Protein AF-M3YG45-F1 (afdb_monomer_lite)

pLDDT: mean 79.97, std 16.24, range [36.22, 98.12]

Organism: Mustela putorius furo (NCBI:txid9669)

Sequence (124 aa):
MCKRGANGHTTGSWQIVFTEQLTYQFDLENRKWIESSPGGQQVKDMLDGDRELTELLMKIANGDCKRWLQKLREHSNEMQETIGAPATTLHVPLVKGAAIRPITSVLLVVLTHSILLVVQGMVL

Foldseek 3Di:
DWDQDPVRQIADKDKDDPDPQWIWIQDLVVLAIDTNDPDPVVVRVVSSPDPVNSVVRNCCRRPVVSVVVVVVVVVVVVVVVVPPDDDPDPDDDPPPDDDDPPPVVVVVVVVVVVVVCVVVVVVD

InterPro domains:
  IPR011162 MHC classes I/II-like antigen recognition protein [SSF54452] (2-80)
  IPR037055 MHC class I-like antigen recognition-like superfamily [G3DSA:3.30.500.10] (1-79)
  IPR050208 Antigen-presenting and immune regulatory MHC class I-related [PTHR16675] (2-87)

Structure (mmCIF, N/CA/C/O backbone):
data_AF-M3YG45-F1
#
_entry.id   AF-M3YG45-F1
#
loop_
_atom_site.group_PDB
_atom_site.id
_atom_site.type_symbol
_atom_site.label_atom_id
_atom_site.label_alt_id
_atom_site.label_comp_id
_atom_site.label_asym_id
_atom_site.label_entity_id
_atom_site.label_seq_id
_atom_site.pdbx_PDB_ins_code
_atom_site.Cartn_x
_atom_site.Cartn_y
_atom_site.Cartn_z
_atom_site.occupancy
_atom_site.B_iso_or_equiv
_atom_site.auth_seq_id
_atom_site.auth_comp_id
_atom_site.auth_asym_id
_atom_site.auth_atom_id
_atom_site.pdbx_PDB_model_num
ATOM 1 N N . MET A 1 1 ? 6.655 3.934 -0.882 1.00 83.69 1 MET A N 1
ATOM 2 C CA . MET A 1 1 ? 8.036 3.819 -1.416 1.00 83.69 1 MET A CA 1
ATOM 3 C C . MET A 1 1 ? 8.190 2.475 -2.109 1.00 83.69 1 MET A C 1
ATOM 5 O O . MET A 1 1 ? 7.582 1.511 -1.664 1.00 83.69 1 MET A O 1
ATOM 9 N N . CYS A 1 2 ? 8.990 2.364 -3.167 1.00 88.25 2 CYS A N 1
ATOM 10 C CA . CYS A 1 2 ? 9.259 1.061 -3.760 1.00 88.25 2 CYS A CA 1
ATOM 11 C C . CYS A 1 2 ? 10.706 0.926 -4.236 1.00 88.25 2 CYS A C 1
ATOM 13 O O . CYS A 1 2 ? 11.343 1.910 -4.600 1.00 88.25 2 CYS A O 1
ATOM 15 N N . LYS A 1 3 ? 11.243 -0.293 -4.165 1.00 88.19 3 LYS A N 1
ATOM 16 C CA . LYS A 1 3 ? 12.659 -0.584 -4.421 1.00 88.19 3 LYS A CA 1
ATOM 17 C C . LYS A 1 3 ? 12.813 -1.861 -5.234 1.00 88.19 3 LYS A C 1
ATOM 19 O O . LYS A 1 3 ? 12.001 -2.775 -5.111 1.00 88.19 3 LYS A O 1
ATOM 24 N N . ARG A 1 4 ? 13.869 -1.938 -6.045 1.00 86.50 4 ARG A N 1
ATOM 25 C CA . ARG A 1 4 ? 14.278 -3.166 -6.740 1.00 86.50 4 ARG A CA 1
ATOM 26 C C . ARG A 1 4 ? 15.488 -3.754 -6.018 1.00 86.50 4 ARG A C 1
ATOM 28 O O . ARG A 1 4 ? 16.511 -3.085 -5.911 1.00 86.50 4 ARG A O 1
ATOM 35 N N . GLY A 1 5 ? 15.347 -4.968 -5.497 1.00 85.19 5 GLY A N 1
ATOM 36 C CA . GLY A 1 5 ? 16.427 -5.715 -4.858 1.00 85.19 5 GLY A CA 1
ATOM 37 C C . GLY A 1 5 ? 17.469 -6.207 -5.863 1.00 85.19 5 GLY A C 1
ATOM 38 O O . GLY A 1 5 ? 17.242 -6.194 -7.075 1.00 85.19 5 GLY A O 1
ATOM 39 N N . ALA A 1 6 ? 18.611 -6.674 -5.353 1.00 85.56 6 ALA A N 1
ATOM 40 C CA . ALA A 1 6 ? 19.699 -7.214 -6.175 1.00 85.56 6 ALA A CA 1
ATOM 41 C C . ALA A 1 6 ? 19.275 -8.453 -6.987 1.00 85.56 6 ALA A C 1
ATOM 43 O O . ALA A 1 6 ? 19.731 -8.647 -8.107 1.00 85.56 6 ALA A O 1
ATOM 44 N N . ASN A 1 7 ? 18.331 -9.238 -6.464 1.00 85.69 7 ASN A N 1
ATOM 45 C CA . ASN A 1 7 ? 17.699 -10.368 -7.153 1.00 85.69 7 ASN A CA 1
ATOM 46 C C . ASN A 1 7 ? 16.706 -9.948 -8.260 1.00 85.69 7 ASN A C 1
ATOM 48 O O . ASN A 1 7 ? 16.003 -10.790 -8.809 1.00 85.69 7 ASN A O 1
ATOM 52 N N . GLY A 1 8 ? 16.581 -8.650 -8.551 1.00 81.19 8 GLY A N 1
ATOM 53 C CA . GLY A 1 8 ? 15.647 -8.114 -9.540 1.00 81.19 8 GLY A CA 1
ATOM 54 C C . GLY A 1 8 ? 14.191 -8.039 -9.068 1.00 81.19 8 GLY A C 1
ATOM 55 O O . GLY A 1 8 ? 13.360 -7.473 -9.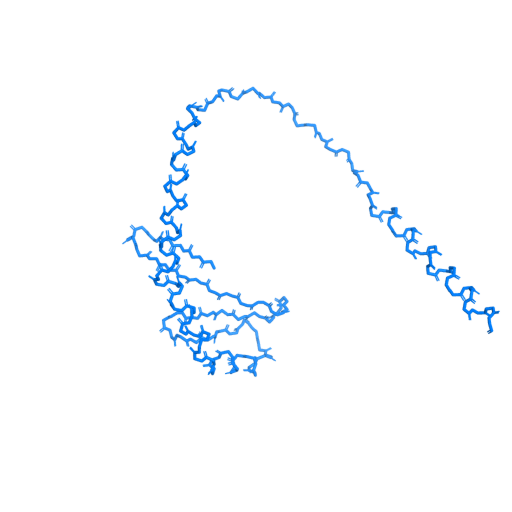783 1.00 81.19 8 GLY A O 1
ATOM 56 N N . HIS A 1 9 ? 13.875 -8.542 -7.869 1.00 84.25 9 HIS A N 1
ATOM 57 C CA . HIS A 1 9 ? 12.533 -8.470 -7.304 1.00 84.25 9 HIS A CA 1
ATOM 58 C C . HIS A 1 9 ? 12.206 -7.039 -6.869 1.00 84.25 9 HIS A C 1
ATOM 60 O O . HIS A 1 9 ? 13.037 -6.344 -6.281 1.00 84.25 9 HIS A O 1
ATOM 66 N N . THR A 1 10 ? 10.988 -6.585 -7.154 1.00 85.31 10 THR A N 1
ATOM 67 C CA . THR A 1 10 ? 10.511 -5.267 -6.735 1.00 85.31 10 THR A CA 1
ATOM 68 C C . THR A 1 10 ? 9.651 -5.422 -5.491 1.00 85.31 10 THR A C 1
ATOM 70 O O . THR A 1 10 ? 8.734 -6.230 -5.467 1.00 85.31 10 THR A O 1
ATOM 73 N N . THR A 1 11 ? 9.948 -4.642 -4.456 1.00 84.75 11 THR A N 1
ATOM 74 C CA . THR A 1 11 ? 9.169 -4.607 -3.215 1.00 84.75 11 THR A CA 1
ATOM 75 C C . THR A 1 11 ? 8.598 -3.212 -3.014 1.00 84.75 11 THR A C 1
ATOM 77 O O . THR A 1 11 ? 9.337 -2.223 -3.098 1.00 84.75 11 THR A O 1
ATOM 80 N N . GLY A 1 12 ? 7.302 -3.134 -2.725 1.00 87.31 12 GLY A N 1
ATOM 81 C CA . GLY A 1 12 ? 6.646 -1.921 -2.246 1.00 87.31 12 GLY A CA 1
ATOM 82 C C . GLY A 1 12 ? 6.671 -1.838 -0.721 1.00 87.31 12 GLY A C 1
ATOM 83 O O . GLY A 1 12 ? 6.829 -2.841 -0.038 1.00 87.31 12 GLY A O 1
ATOM 84 N N . SER A 1 13 ? 6.529 -0.629 -0.197 1.00 88.31 13 SER A N 1
ATOM 85 C CA . SER A 1 13 ? 6.213 -0.355 1.201 1.00 88.31 13 SER A CA 1
ATOM 86 C C . SER A 1 13 ? 5.295 0.858 1.242 1.00 88.31 13 SER A C 1
ATOM 88 O O . SER A 1 13 ? 5.561 1.865 0.571 1.00 88.31 13 SER A O 1
ATOM 90 N N . TRP A 1 14 ? 4.219 0.756 2.011 1.00 93.31 14 TRP A N 1
ATOM 91 C CA . TRP A 1 14 ? 3.242 1.819 2.188 1.00 93.31 14 TRP A CA 1
ATOM 92 C C . TRP A 1 14 ? 3.131 2.147 3.660 1.00 93.31 14 TRP A C 1
ATOM 94 O O . TRP A 1 14 ? 3.050 1.250 4.497 1.00 93.31 14 TRP A O 1
ATOM 104 N N . GLN A 1 15 ? 3.142 3.440 3.949 1.00 93.75 15 GLN A N 1
ATOM 105 C CA . GLN A 1 15 ? 2.991 3.958 5.290 1.00 93.75 15 GLN A CA 1
ATOM 106 C C . GLN A 1 15 ? 2.002 5.117 5.238 1.00 93.75 15 GLN A C 1
ATOM 108 O O . GLN A 1 15 ? 2.131 5.992 4.381 1.00 93.75 15 GLN A O 1
ATOM 113 N N . ILE A 1 16 ? 1.019 5.097 6.130 1.00 92.69 16 ILE A N 1
ATOM 114 C CA . ILE A 1 16 ? 0.072 6.187 6.341 1.00 92.69 16 ILE A CA 1
ATOM 115 C C . ILE A 1 16 ? 0.361 6.761 7.719 1.00 92.69 16 ILE A C 1
ATOM 117 O O . ILE A 1 16 ? 0.361 6.033 8.708 1.00 92.69 16 ILE A O 1
ATOM 121 N N . VAL A 1 17 ? 0.620 8.061 7.775 1.00 92.62 17 VAL A N 1
ATOM 122 C CA . VAL A 1 17 ? 0.924 8.780 9.012 1.00 92.62 17 VAL A CA 1
ATOM 123 C C . VAL A 1 17 ? -0.242 9.717 9.297 1.00 92.62 17 VAL A C 1
ATOM 125 O O . VAL A 1 17 ? -0.498 10.624 8.509 1.00 92.62 17 VAL A O 1
ATOM 128 N N . PHE A 1 18 ? -0.953 9.488 10.401 1.00 87.44 18 PHE A N 1
ATOM 129 C CA . PHE A 1 18 ? -2.014 10.388 10.868 1.00 87.44 18 PHE A CA 1
ATOM 130 C C . PHE A 1 18 ? -1.476 11.383 11.896 1.00 87.44 18 PHE A C 1
ATOM 132 O O . PHE A 1 18 ? -1.774 12.572 11.831 1.00 87.44 18 PHE A O 1
ATOM 139 N N . THR A 1 19 ? -0.655 10.900 12.827 1.00 87.00 19 THR A N 1
ATOM 140 C CA . THR A 1 19 ? 0.090 11.715 13.794 1.00 87.00 19 THR A CA 1
ATOM 141 C C . THR A 1 19 ? 1.501 11.150 13.943 1.00 87.00 19 THR A C 1
ATOM 143 O O . THR A 1 19 ? 1.780 10.049 13.468 1.00 87.00 19 THR A O 1
ATOM 146 N N . GLU A 1 20 ? 2.394 11.863 14.636 1.00 83.38 20 GLU A N 1
ATOM 147 C CA . GLU A 1 20 ? 3.751 11.358 14.914 1.00 83.38 20 GLU A CA 1
ATOM 148 C C . GLU A 1 20 ? 3.750 10.012 15.660 1.00 83.38 20 GLU A C 1
ATOM 150 O O . GLU A 1 20 ? 4.688 9.230 15.538 1.00 83.38 20 GLU A O 1
ATOM 155 N N . GLN A 1 21 ? 2.687 9.728 16.416 1.00 85.88 21 GLN A N 1
ATOM 156 C CA . GLN A 1 21 ? 2.536 8.504 17.204 1.00 85.88 21 GLN A CA 1
ATOM 157 C C . GLN A 1 21 ? 1.702 7.443 16.473 1.00 85.88 21 GLN A C 1
ATOM 159 O O . GLN A 1 21 ? 1.918 6.245 16.671 1.00 85.88 21 GLN A O 1
ATOM 164 N N . LEU A 1 22 ? 0.773 7.871 15.611 1.00 90.12 22 LEU A N 1
ATOM 165 C CA . LEU A 1 22 ? -0.194 7.009 14.943 1.00 90.12 22 LEU A CA 1
ATOM 166 C C . LEU A 1 22 ? 0.158 6.836 13.468 1.00 90.12 22 LEU A C 1
ATOM 168 O O . LEU A 1 22 ? -0.225 7.627 12.598 1.00 90.12 22 LEU A O 1
ATOM 172 N N . THR A 1 23 ? 0.916 5.780 13.210 1.00 94.50 23 THR A N 1
ATOM 173 C CA . THR A 1 23 ? 1.384 5.408 11.885 1.00 94.50 23 THR A CA 1
ATOM 174 C C . THR A 1 23 ? 0.977 3.975 11.572 1.00 94.50 23 THR A C 1
ATOM 176 O O . THR A 1 23 ? 1.088 3.083 12.411 1.00 94.50 23 THR A O 1
ATOM 179 N N . TYR A 1 24 ? 0.543 3.746 10.336 1.00 95.75 24 TYR A N 1
ATOM 180 C CA . TYR A 1 24 ? 0.168 2.434 9.830 1.00 95.75 24 TYR A CA 1
ATOM 181 C C . TYR A 1 24 ? 1.093 2.033 8.702 1.00 95.75 24 TYR A C 1
ATOM 183 O O . TYR A 1 24 ? 1.291 2.795 7.758 1.00 95.75 24 TYR A O 1
ATOM 191 N N . GLN A 1 25 ? 1.636 0.827 8.777 1.00 95.31 25 GLN A N 1
ATOM 192 C CA . GLN A 1 25 ? 2.438 0.235 7.721 1.00 95.31 25 GLN A CA 1
ATOM 193 C C . GLN A 1 25 ? 1.679 -0.925 7.090 1.00 95.31 25 GLN A C 1
ATOM 195 O O . GLN A 1 25 ? 1.198 -1.809 7.792 1.00 95.31 25 GLN A O 1
ATOM 200 N N . PHE A 1 26 ? 1.581 -0.934 5.766 1.00 95.62 26 PHE A N 1
ATOM 201 C CA . PHE A 1 26 ? 0.972 -2.047 5.052 1.00 95.62 26 PHE A CA 1
ATOM 202 C C . PHE A 1 26 ? 1.978 -3.187 4.899 1.00 95.62 26 PHE A C 1
ATOM 204 O O . PHE A 1 26 ? 3.044 -3.017 4.297 1.00 95.62 26 PHE A O 1
ATOM 211 N N . ASP A 1 27 ? 1.617 -4.352 5.416 1.00 93.94 27 ASP A N 1
ATOM 212 C CA . ASP A 1 27 ? 2.309 -5.609 5.200 1.00 93.94 27 ASP A CA 1
ATOM 213 C C . ASP A 1 27 ? 1.804 -6.243 3.899 1.00 93.94 27 ASP A C 1
ATOM 215 O O . ASP A 1 27 ? 0.650 -6.659 3.800 1.00 93.94 27 ASP A O 1
ATOM 219 N N . LEU A 1 28 ? 2.671 -6.312 2.887 1.00 89.81 28 LEU A N 1
ATOM 220 C CA . LEU A 1 28 ? 2.316 -6.867 1.580 1.00 89.81 28 LEU A CA 1
ATOM 221 C C . LEU A 1 28 ? 2.130 -8.389 1.598 1.00 89.81 28 LEU A C 1
ATOM 223 O O . LEU A 1 28 ? 1.396 -8.910 0.757 1.00 89.81 28 LEU A O 1
ATOM 227 N N . GLU A 1 29 ? 2.811 -9.100 2.498 1.00 89.62 29 GLU A N 1
ATOM 228 C CA . GLU A 1 29 ? 2.742 -10.560 2.582 1.00 89.62 29 GLU A CA 1
ATOM 229 C C . GLU A 1 29 ? 1.419 -10.972 3.221 1.00 89.62 29 GLU A C 1
ATOM 231 O O . GLU A 1 29 ? 0.641 -11.726 2.632 1.00 89.62 29 GLU A O 1
ATOM 236 N N . ASN A 1 30 ? 1.120 -10.379 4.376 1.00 92.88 30 ASN A N 1
ATOM 237 C CA . ASN A 1 30 ? -0.100 -10.667 5.124 1.00 92.88 30 ASN A CA 1
ATOM 238 C C . ASN A 1 30 ? -1.322 -9.892 4.609 1.00 92.88 30 ASN A C 1
ATOM 240 O O . ASN A 1 30 ? -2.453 -10.235 4.951 1.00 92.88 30 ASN A O 1
ATOM 244 N N . ARG A 1 31 ? -1.108 -8.867 3.771 1.00 94.50 31 ARG A N 1
ATOM 245 C CA . ARG A 1 31 ? -2.135 -7.941 3.255 1.00 94.50 31 ARG A CA 1
ATOM 246 C C . ARG A 1 31 ? -2.941 -7.306 4.382 1.00 94.50 31 ARG A C 1
ATOM 248 O O . ARG A 1 31 ? -4.171 -7.263 4.351 1.00 94.50 31 ARG A O 1
ATOM 255 N N . LYS A 1 32 ? -2.217 -6.865 5.404 1.00 95.75 32 LYS A N 1
ATOM 256 C CA . LYS A 1 32 ? -2.765 -6.277 6.621 1.00 95.75 32 LYS A CA 1
ATOM 257 C C . LYS A 1 32 ? -1.983 -5.043 7.009 1.00 95.75 32 LYS A C 1
ATOM 259 O O . LYS A 1 32 ? -0.802 -4.911 6.701 1.00 95.75 32 LYS A O 1
ATOM 264 N N . TRP A 1 33 ? -2.647 -4.143 7.705 1.00 96.56 33 TRP A N 1
ATOM 265 C CA . TRP A 1 33 ? -2.031 -2.972 8.290 1.00 96.56 33 TRP A CA 1
ATOM 266 C C . TRP A 1 33 ? -1.480 -3.304 9.668 1.00 96.56 33 TRP A C 1
ATOM 268 O O . TRP A 1 33 ? -2.109 -4.004 10.461 1.00 96.56 33 TRP A O 1
ATOM 278 N N . ILE A 1 34 ? -0.291 -2.786 9.943 1.00 95.19 34 ILE A N 1
ATOM 279 C CA . ILE A 1 34 ? 0.401 -2.860 11.224 1.00 95.19 34 ILE A CA 1
ATOM 280 C C . ILE A 1 34 ? 0.413 -1.452 11.802 1.00 95.19 34 ILE A C 1
ATOM 282 O O . ILE A 1 34 ? 0.825 -0.509 11.131 1.00 95.19 34 ILE A O 1
ATOM 286 N N . GLU A 1 35 ? -0.049 -1.311 13.036 1.00 94.81 35 GLU A N 1
ATOM 287 C CA . GLU A 1 35 ? -0.054 -0.044 13.761 1.00 94.81 35 GLU A CA 1
ATOM 288 C C . GLU A 1 35 ? 1.251 0.133 14.559 1.00 94.81 35 GLU A C 1
ATOM 290 O O . GLU A 1 35 ? 1.762 -0.825 15.139 1.00 94.81 35 GLU A O 1
ATOM 295 N N . SER A 1 36 ? 1.796 1.353 14.599 1.00 89.44 36 SER A N 1
ATOM 296 C CA . SER A 1 36 ? 3.040 1.675 15.313 1.00 89.44 36 SER A CA 1
ATOM 297 C C . SER A 1 36 ? 2.884 1.850 16.827 1.00 89.44 36 SER A C 1
ATOM 299 O O . SER A 1 36 ? 3.865 1.698 17.554 1.00 89.44 36 SER A O 1
ATOM 301 N N . SER A 1 37 ? 1.695 2.213 17.314 1.00 85.75 37 SER A N 1
ATOM 302 C CA . SER A 1 37 ? 1.413 2.403 18.741 1.00 85.75 37 SER A CA 1
ATOM 303 C C . SER A 1 37 ? -0.067 2.156 19.065 1.00 85.75 37 SER A C 1
ATOM 305 O O . SER A 1 37 ? -0.909 2.395 18.208 1.00 85.75 37 SER A O 1
ATOM 307 N N . PRO A 1 38 ? -0.420 1.698 20.280 1.00 84.56 38 PRO A N 1
ATOM 308 C CA . PRO A 1 38 ? -1.816 1.451 20.634 1.00 84.56 38 PRO A CA 1
ATOM 309 C C . PRO A 1 38 ? -2.654 2.732 20.564 1.00 84.56 38 PRO A C 1
ATOM 311 O O . PRO A 1 38 ? -2.252 3.759 21.108 1.00 84.56 38 PRO A O 1
ATOM 314 N N . GLY A 1 39 ? -3.853 2.660 19.984 1.00 84.88 39 GLY A N 1
ATOM 315 C CA . GLY A 1 39 ? -4.831 3.754 20.074 1.00 84.88 39 GLY A CA 1
ATOM 316 C C . GLY A 1 39 ? -5.671 3.999 18.828 1.00 84.88 39 GL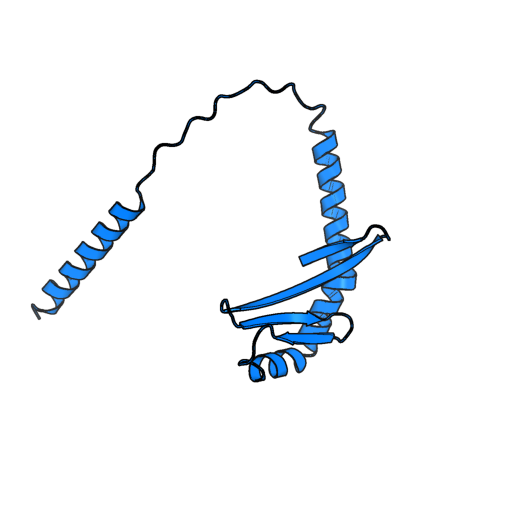Y A C 1
ATOM 317 O O . GLY A 1 39 ? -6.660 4.721 18.909 1.00 84.88 39 GLY A O 1
ATOM 318 N N . GLY A 1 40 ? -5.348 3.377 17.698 1.00 88.00 40 GLY A N 1
ATOM 319 C CA . GLY A 1 40 ? -6.116 3.512 16.463 1.00 88.00 40 GLY A CA 1
ATOM 320 C C . GLY A 1 40 ? -6.444 2.172 15.815 1.00 88.00 40 GLY A C 1
ATOM 321 O O . GLY A 1 40 ? -6.537 2.062 14.593 1.00 88.00 40 GLY A O 1
ATOM 322 N N . GLN A 1 41 ? -6.744 1.172 16.646 1.00 91.81 41 GLN A N 1
ATOM 323 C CA . GLN A 1 41 ? -7.311 -0.103 16.206 1.00 91.81 41 GLN A CA 1
ATOM 324 C C . GLN A 1 41 ? -8.516 0.097 15.270 1.00 91.81 41 GLN A C 1
ATOM 326 O O . GLN A 1 41 ? -8.626 -0.593 14.267 1.00 91.81 41 GLN A O 1
ATOM 331 N N . GLN A 1 42 ? -9.374 1.093 15.525 1.00 92.75 42 GLN A N 1
ATOM 332 C CA . GLN A 1 42 ? -10.519 1.389 14.656 1.00 92.75 42 GLN A CA 1
ATOM 333 C C . GLN A 1 42 ? -10.100 1.802 13.233 1.00 92.75 42 GLN A C 1
ATOM 335 O O . GLN A 1 42 ? -10.714 1.377 12.257 1.00 92.75 42 GLN A O 1
ATOM 340 N N . VAL A 1 43 ? -9.053 2.622 13.103 1.00 92.19 43 VAL A N 1
ATOM 341 C CA . VAL A 1 43 ? -8.514 3.035 11.797 1.00 92.19 43 VAL A CA 1
ATOM 342 C C . VAL A 1 43 ? -7.842 1.848 11.120 1.00 92.19 43 VAL A C 1
ATOM 344 O O . VAL A 1 43 ? -8.048 1.621 9.931 1.00 92.19 43 VAL A O 1
ATOM 347 N N . LYS A 1 44 ? -7.093 1.046 11.881 1.00 95.06 44 LYS A N 1
ATOM 348 C CA . LYS A 1 44 ? -6.499 -0.197 11.389 1.00 95.06 44 LYS A CA 1
ATOM 349 C C . LYS A 1 44 ? -7.565 -1.144 10.828 1.00 95.06 44 LYS A C 1
ATOM 351 O O . LYS A 1 44 ? -7.391 -1.647 9.725 1.00 95.06 44 LYS A O 1
ATOM 356 N N . ASP A 1 45 ? -8.663 -1.353 11.550 1.00 95.75 45 ASP A N 1
ATOM 357 C CA . ASP A 1 45 ? -9.757 -2.236 11.133 1.00 95.75 45 ASP A CA 1
ATOM 358 C C . ASP A 1 45 ? -10.456 -1.712 9.871 1.00 95.75 45 ASP A C 1
ATOM 360 O O . ASP A 1 45 ? -10.779 -2.492 8.976 1.00 95.75 45 ASP A O 1
ATOM 364 N N . MET A 1 46 ? -10.633 -0.389 9.758 1.00 95.56 46 MET A N 1
ATOM 365 C CA . MET A 1 46 ? -11.142 0.254 8.542 1.00 95.56 46 MET A CA 1
ATOM 366 C C . MET A 1 46 ? -10.214 -0.001 7.348 1.00 95.56 46 MET A C 1
ATOM 368 O O . MET A 1 46 ? -10.670 -0.446 6.297 1.00 95.56 46 MET A O 1
ATOM 372 N N . LEU A 1 47 ? -8.914 0.241 7.521 1.00 96.12 47 LEU A N 1
ATOM 373 C CA . LEU A 1 47 ? -7.908 0.030 6.482 1.00 96.12 47 LEU A CA 1
ATOM 374 C C . LEU A 1 47 ? -7.791 -1.453 6.081 1.00 96.12 47 LEU A C 1
ATOM 376 O O . LEU A 1 47 ? -7.615 -1.760 4.905 1.00 96.12 47 LEU A O 1
ATOM 380 N N . ASP A 1 48 ? -7.910 -2.373 7.041 1.00 96.88 48 ASP A N 1
ATOM 381 C CA . ASP A 1 48 ? -7.894 -3.825 6.820 1.00 96.88 48 ASP A CA 1
ATOM 382 C C . ASP A 1 48 ? -9.162 -4.359 6.145 1.00 96.88 48 ASP A C 1
ATOM 384 O O . ASP A 1 48 ? -9.124 -5.441 5.548 1.00 96.88 48 ASP A O 1
ATOM 388 N N . GLY A 1 49 ? -10.285 -3.655 6.302 1.00 97.25 49 GLY A N 1
ATOM 389 C CA . GLY A 1 49 ? -11.566 -3.976 5.676 1.00 97.25 49 GLY A CA 1
ATOM 390 C C . GLY A 1 49 ? -11.694 -3.448 4.245 1.00 97.25 49 GLY A C 1
ATOM 391 O O . GLY A 1 49 ? -12.542 -3.932 3.493 1.00 97.25 49 GLY A O 1
ATOM 392 N N . ASP A 1 50 ? -10.850 -2.494 3.846 1.00 98.00 50 ASP A N 1
ATOM 393 C CA . ASP A 1 50 ? -10.870 -1.908 2.508 1.00 98.00 50 ASP A CA 1
ATOM 394 C C . ASP A 1 50 ? -10.151 -2.806 1.485 1.00 98.00 50 ASP A C 1
ATOM 396 O O . ASP A 1 50 ? -8.920 -2.806 1.316 1.00 98.00 50 ASP A O 1
ATOM 400 N N . ARG A 1 51 ? -10.956 -3.605 0.776 1.00 97.06 51 ARG A N 1
ATOM 401 C CA . ARG A 1 51 ? -10.466 -4.518 -0.261 1.00 97.06 51 ARG A CA 1
ATOM 402 C C . ARG A 1 51 ? -9.931 -3.773 -1.481 1.00 97.06 51 ARG A C 1
ATOM 404 O O . ARG A 1 51 ? -8.937 -4.214 -2.055 1.00 97.06 51 AR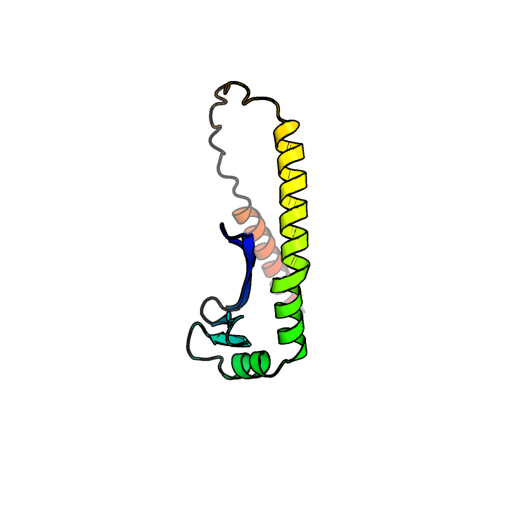G A O 1
ATOM 411 N N . GLU A 1 52 ? -10.558 -2.668 -1.872 1.00 98.12 52 GLU A N 1
ATOM 412 C CA . GLU A 1 52 ? -10.155 -1.905 -3.057 1.00 98.12 52 GLU A CA 1
ATOM 413 C C . GLU A 1 52 ? -8.797 -1.242 -2.834 1.00 98.12 52 GLU A C 1
ATOM 415 O O . GLU A 1 52 ? -7.907 -1.352 -3.681 1.00 98.12 52 GLU A O 1
ATOM 420 N N . LEU A 1 53 ? -8.598 -0.640 -1.658 1.00 96.31 53 LEU A N 1
ATOM 421 C CA . LEU A 1 53 ? -7.306 -0.107 -1.247 1.00 96.31 53 LEU A CA 1
ATOM 422 C C . LEU A 1 53 ? -6.240 -1.205 -1.261 1.00 96.31 53 LEU A C 1
ATOM 424 O O . LEU A 1 53 ? -5.182 -1.036 -1.866 1.00 96.31 53 LEU A O 1
ATOM 428 N N . THR A 1 54 ? -6.526 -2.356 -0.652 1.00 95.94 54 THR A N 1
ATOM 429 C CA . THR A 1 54 ? -5.605 -3.502 -0.623 1.00 95.94 54 THR A CA 1
ATOM 430 C C . THR A 1 54 ? -5.207 -3.949 -2.035 1.00 95.94 54 THR A C 1
ATOM 432 O O . THR A 1 54 ? -4.020 -4.114 -2.330 1.00 95.94 54 THR A O 1
ATOM 435 N N . GLU A 1 55 ? -6.177 -4.117 -2.935 1.00 95.31 55 GLU A N 1
ATOM 436 C CA . GLU A 1 55 ? -5.934 -4.504 -4.329 1.00 95.31 55 GLU A CA 1
ATOM 437 C C . GLU A 1 55 ? -5.105 -3.449 -5.078 1.00 95.31 55 GLU A C 1
ATOM 439 O O . GLU A 1 55 ? -4.156 -3.799 -5.791 1.00 95.31 55 GLU A O 1
ATOM 444 N N . LEU A 1 56 ? -5.397 -2.161 -4.872 1.00 94.31 56 LEU A N 1
ATOM 445 C CA . LEU A 1 56 ? -4.652 -1.050 -5.460 1.00 94.31 56 LEU A CA 1
ATOM 446 C C . LEU A 1 56 ? -3.183 -1.059 -5.018 1.00 94.31 56 LEU A C 1
ATOM 448 O O . LEU A 1 56 ? -2.283 -1.004 -5.862 1.00 94.31 56 LEU A O 1
ATOM 452 N N . LEU A 1 57 ? -2.923 -1.170 -3.712 1.00 93.88 57 LEU A N 1
ATOM 453 C CA . LEU A 1 57 ? -1.562 -1.182 -3.169 1.00 93.88 57 LEU A CA 1
ATOM 454 C C . LEU A 1 57 ? -0.748 -2.369 -3.701 1.00 93.88 57 LEU A C 1
ATOM 456 O O . LEU A 1 57 ? 0.429 -2.205 -4.043 1.00 93.88 57 LEU A O 1
ATOM 460 N N . MET A 1 58 ? -1.377 -3.541 -3.833 1.00 90.75 58 MET A N 1
ATOM 461 C CA . MET A 1 58 ? -0.747 -4.739 -4.397 1.00 90.75 58 MET A CA 1
ATOM 462 C C . MET A 1 58 ? -0.457 -4.593 -5.892 1.00 90.75 58 MET A C 1
ATOM 464 O O . MET A 1 58 ? 0.630 -4.959 -6.349 1.00 90.75 58 MET A O 1
ATOM 468 N N . LYS A 1 59 ? -1.390 -4.021 -6.661 1.00 91.81 59 LYS A N 1
ATOM 469 C CA . LYS A 1 59 ? -1.199 -3.752 -8.091 1.00 91.81 59 LYS A CA 1
ATOM 470 C C . LYS A 1 59 ? -0.027 -2.803 -8.325 1.00 91.81 59 LYS A C 1
ATOM 472 O O . LYS A 1 59 ? 0.829 -3.080 -9.170 1.00 91.81 59 LYS A O 1
ATOM 477 N N . ILE A 1 60 ? 0.052 -1.723 -7.548 1.00 91.12 60 ILE A N 1
ATOM 478 C CA . ILE A 1 60 ? 1.148 -0.761 -7.670 1.00 91.12 60 ILE A CA 1
ATOM 479 C C . ILE A 1 60 ? 2.476 -1.416 -7.280 1.00 91.12 60 ILE A C 1
ATOM 481 O O . ILE A 1 60 ? 3.461 -1.260 -8.002 1.00 91.12 60 ILE A O 1
ATOM 485 N N . ALA A 1 61 ? 2.523 -2.166 -6.175 1.00 86.88 61 ALA A N 1
ATOM 486 C CA . ALA A 1 61 ? 3.755 -2.798 -5.707 1.00 86.88 61 ALA A CA 1
ATOM 487 C C . ALA A 1 61 ? 4.315 -3.832 -6.700 1.00 86.88 61 ALA A C 1
ATOM 489 O O . ALA A 1 61 ? 5.516 -3.822 -6.979 1.00 86.88 61 ALA A O 1
ATOM 490 N N . ASN A 1 62 ? 3.450 -4.680 -7.264 1.00 84.00 62 ASN A N 1
ATOM 491 C CA . ASN A 1 62 ? 3.860 -5.788 -8.130 1.00 84.00 62 ASN A CA 1
ATOM 492 C C . ASN A 1 62 ? 4.011 -5.391 -9.608 1.00 84.00 62 ASN A C 1
ATOM 494 O O . ASN A 1 62 ? 4.761 -6.032 -10.346 1.00 84.00 62 ASN A O 1
ATOM 498 N N . GLY A 1 63 ? 3.303 -4.350 -10.054 1.00 86.56 63 GLY A N 1
ATOM 499 C CA . GLY A 1 63 ? 3.237 -3.943 -11.457 1.00 86.56 63 GLY A CA 1
ATOM 500 C C . GLY A 1 63 ? 3.811 -2.554 -11.700 1.00 86.56 63 GLY A C 1
ATOM 501 O O . GLY A 1 63 ? 4.920 -2.411 -12.226 1.00 86.56 63 GLY A O 1
ATOM 502 N N . ASP A 1 64 ? 3.043 -1.525 -11.342 1.00 89.00 64 ASP A N 1
ATOM 503 C CA . ASP A 1 64 ? 3.303 -0.149 -11.787 1.00 89.00 64 ASP A CA 1
ATOM 504 C C . ASP A 1 64 ? 4.638 0.386 -11.269 1.00 89.00 64 ASP A C 1
ATOM 506 O O . ASP A 1 64 ? 5.430 0.932 -12.042 1.00 89.00 64 ASP A O 1
ATOM 510 N N . CYS A 1 65 ? 4.962 0.119 -10.002 1.00 89.19 65 CYS A N 1
ATOM 511 C CA . CYS A 1 65 ? 6.252 0.490 -9.438 1.00 89.19 65 CYS A CA 1
ATOM 512 C C . CYS A 1 65 ? 7.417 -0.108 -10.240 1.00 89.19 65 CYS A C 1
ATOM 514 O O . CYS A 1 65 ? 8.395 0.586 -10.527 1.00 89.19 65 CYS A O 1
ATOM 516 N N . LYS A 1 66 ? 7.339 -1.392 -10.618 1.00 86.44 66 LYS A N 1
ATOM 517 C CA . LYS A 1 66 ? 8.416 -2.062 -11.360 1.00 86.44 66 LYS A CA 1
ATOM 518 C C . LYS A 1 66 ? 8.702 -1.328 -12.67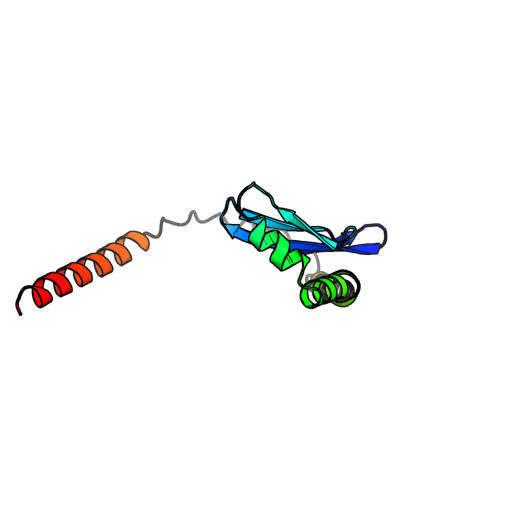0 1.00 86.44 66 LYS A C 1
ATOM 520 O O . LYS A 1 66 ? 9.870 -1.168 -13.032 1.00 86.44 66 LYS A O 1
ATOM 525 N N . ARG A 1 67 ? 7.646 -0.878 -13.354 1.00 89.25 67 ARG A N 1
ATOM 526 C CA . ARG A 1 67 ? 7.728 -0.118 -14.606 1.00 89.25 67 ARG A CA 1
ATOM 527 C C . ARG A 1 67 ? 8.292 1.284 -14.378 1.00 89.25 67 ARG A C 1
ATOM 529 O O . ARG A 1 67 ? 9.156 1.711 -15.139 1.00 89.25 67 ARG A O 1
ATOM 536 N N . TRP A 1 68 ? 7.852 1.983 -13.334 1.00 90.88 68 TRP A N 1
ATOM 537 C CA . TRP A 1 68 ? 8.366 3.316 -13.003 1.00 90.88 68 TRP A CA 1
ATOM 538 C C . TRP A 1 68 ? 9.846 3.295 -12.619 1.00 90.88 68 TRP A C 1
ATOM 540 O O . TRP A 1 68 ? 10.618 4.083 -13.157 1.00 90.88 68 TRP A O 1
ATOM 550 N N . LEU A 1 69 ? 10.271 2.353 -11.768 1.00 89.94 69 LEU A N 1
ATOM 551 C CA . LEU A 1 69 ? 11.681 2.199 -11.387 1.00 89.94 69 LEU A CA 1
ATOM 552 C C . LEU A 1 69 ? 12.586 1.908 -12.587 1.00 89.94 69 LEU A C 1
ATOM 554 O O . LEU A 1 69 ? 13.735 2.342 -12.608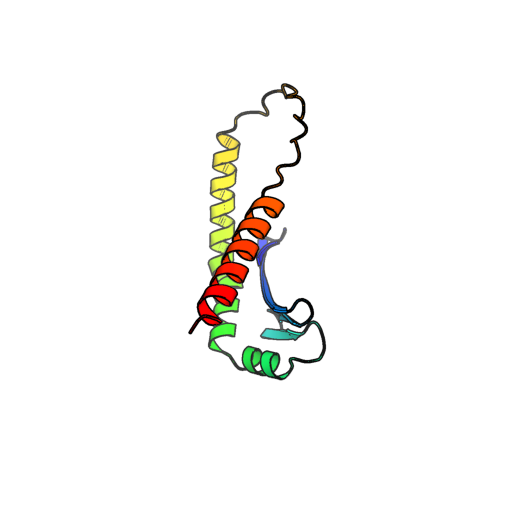 1.00 89.94 69 LEU A O 1
ATOM 558 N N . GLN A 1 70 ? 12.087 1.164 -13.574 1.00 88.31 70 GLN A N 1
ATOM 559 C CA . GLN A 1 70 ? 12.836 0.896 -14.796 1.00 88.31 70 GLN A CA 1
ATOM 560 C C . GLN A 1 70 ? 13.029 2.170 -15.628 1.00 88.31 70 GLN A C 1
ATOM 562 O O . GLN A 1 70 ? 14.167 2.499 -15.947 1.00 88.31 70 GLN A O 1
ATOM 567 N N . LYS A 1 71 ? 11.956 2.928 -15.881 1.00 90.50 71 LYS A N 1
ATOM 568 C CA . LYS A 1 71 ? 12.035 4.191 -16.634 1.00 90.50 71 LYS A CA 1
ATOM 569 C C . LYS A 1 71 ? 12.943 5.224 -15.969 1.00 90.50 71 LYS A C 1
ATOM 571 O O . LYS A 1 71 ? 13.724 5.884 -16.641 1.00 90.50 71 LYS A O 1
ATOM 576 N N . LEU A 1 72 ? 12.863 5.349 -14.641 1.00 89.44 72 LEU A N 1
ATOM 577 C CA . LEU A 1 72 ? 13.729 6.259 -13.885 1.00 89.44 72 LEU A CA 1
ATOM 578 C C . LEU A 1 72 ? 15.209 5.884 -14.020 1.00 89.44 72 LEU A C 1
ATOM 580 O O . LEU A 1 72 ? 16.058 6.768 -14.094 1.00 89.44 72 LEU A O 1
ATOM 584 N N . ARG A 1 73 ? 15.526 4.584 -14.070 1.00 86.62 73 ARG A N 1
ATOM 585 C CA . ARG A 1 73 ? 16.896 4.112 -14.293 1.00 86.62 73 ARG A CA 1
ATOM 586 C C . ARG A 1 73 ? 17.374 4.424 -15.709 1.00 86.62 73 ARG A C 1
ATOM 588 O O . ARG A 1 73 ? 18.484 4.913 -15.852 1.00 86.62 73 ARG A O 1
ATOM 595 N N . GLU A 1 74 ? 16.552 4.143 -16.717 1.00 88.25 74 GLU A N 1
ATOM 596 C CA . GLU A 1 74 ? 16.865 4.428 -18.126 1.00 88.25 74 GLU A CA 1
ATOM 597 C C . GLU A 1 74 ? 17.203 5.917 -18.306 1.00 88.25 74 GLU A C 1
ATOM 599 O O . GLU A 1 74 ? 18.311 6.247 -18.716 1.00 88.25 74 GLU A O 1
ATOM 604 N N . HIS A 1 75 ? 16.334 6.810 -17.826 1.00 87.88 75 HIS A N 1
ATOM 605 C CA . HIS A 1 75 ? 16.571 8.255 -17.869 1.00 87.88 75 HIS A CA 1
ATOM 606 C C . HIS A 1 75 ? 17.799 8.701 -17.051 1.00 87.88 75 HIS A C 1
ATOM 608 O O . HIS A 1 75 ? 18.528 9.614 -17.436 1.00 87.88 75 HIS A O 1
ATOM 614 N N . SER A 1 76 ? 18.055 8.083 -15.891 1.00 84.88 76 SER A N 1
ATOM 615 C CA . SER A 1 76 ? 19.247 8.404 -15.095 1.00 84.88 76 SER A CA 1
ATOM 616 C C . SER A 1 76 ? 20.542 8.015 -15.809 1.00 84.88 76 SER A C 1
ATOM 618 O O . SER A 1 76 ? 21.536 8.722 -15.657 1.00 84.88 76 SER A O 1
ATOM 620 N N . ASN A 1 77 ? 20.546 6.908 -16.555 1.00 78.75 77 ASN A N 1
ATOM 621 C CA . ASN A 1 77 ? 21.702 6.482 -17.339 1.00 78.75 77 ASN A CA 1
ATOM 622 C C . ASN A 1 77 ? 21.950 7.452 -18.504 1.00 78.75 77 ASN A C 1
ATOM 624 O O . ASN A 1 77 ? 23.077 7.897 -18.677 1.00 78.75 77 ASN A O 1
ATOM 628 N N . GLU A 1 78 ? 20.898 7.866 -19.219 1.00 77.44 78 GLU A N 1
ATOM 629 C CA . GLU A 1 78 ? 20.983 8.885 -20.282 1.00 77.44 78 GLU A CA 1
ATOM 630 C C . GLU A 1 78 ? 21.570 10.209 -19.759 1.00 77.44 78 GLU A C 1
ATOM 632 O O . GLU A 1 78 ? 22.446 10.818 -20.380 1.00 77.44 78 GLU A O 1
ATOM 637 N N . MET A 1 79 ? 21.139 10.645 -18.571 1.00 72.38 79 MET A N 1
ATOM 638 C CA . MET A 1 79 ? 21.677 11.843 -17.923 1.00 72.38 79 MET A CA 1
ATOM 639 C C . MET A 1 79 ? 23.150 11.668 -17.515 1.00 72.38 79 MET A C 1
ATOM 641 O O . MET A 1 79 ? 23.930 12.607 -17.656 1.00 72.38 79 MET A O 1
ATOM 645 N N . GLN A 1 80 ? 23.554 10.487 -17.035 1.00 69.44 80 GLN A N 1
ATOM 646 C CA . GLN A 1 80 ? 24.956 10.196 -16.706 1.00 69.44 80 GLN A CA 1
ATOM 647 C C . GLN A 1 80 ? 25.852 10.131 -17.949 1.00 69.44 80 GLN A C 1
ATOM 649 O O . GLN A 1 80 ? 26.981 10.606 -17.895 1.00 69.44 80 GLN A O 1
ATOM 654 N N . GLU A 1 81 ? 25.356 9.603 -19.067 1.00 63.19 81 GLU A N 1
ATOM 655 C CA . GLU A 1 81 ? 26.068 9.607 -20.353 1.00 63.19 81 GLU A CA 1
ATOM 656 C C . GLU A 1 81 ? 26.213 11.030 -20.923 1.00 63.19 81 GLU A C 1
ATOM 658 O O . GLU A 1 81 ? 27.219 11.346 -21.557 1.00 63.19 81 GLU A O 1
ATOM 663 N N . THR A 1 82 ? 25.249 11.913 -20.641 1.00 60.44 82 THR A N 1
ATOM 664 C CA . THR A 1 82 ? 25.271 13.324 -21.063 1.00 60.44 82 THR A CA 1
ATOM 665 C C . THR A 1 82 ? 26.230 14.178 -20.217 1.00 60.44 82 THR A C 1
ATOM 667 O O . THR A 1 82 ? 26.834 15.124 -20.725 1.00 60.44 82 THR A O 1
ATOM 670 N N . ILE A 1 83 ? 26.426 13.840 -18.938 1.00 58.03 83 ILE A N 1
ATOM 671 C CA . ILE A 1 83 ? 27.416 14.471 -18.049 1.00 58.03 83 ILE A CA 1
ATOM 672 C C . ILE A 1 83 ? 28.754 13.733 -18.223 1.00 58.03 83 ILE A C 1
ATOM 674 O O . ILE A 1 83 ? 29.206 12.982 -17.360 1.00 58.03 83 ILE A O 1
ATOM 678 N N . GLY A 1 84 ? 29.383 13.893 -19.386 1.00 50.66 84 GLY A N 1
ATOM 679 C CA . GLY A 1 84 ? 30.686 13.293 -19.664 1.00 50.66 84 GLY A CA 1
ATOM 680 C C . GLY A 1 84 ? 31.753 13.753 -18.663 1.00 50.66 84 GLY A C 1
ATOM 681 O O . GLY A 1 84 ? 32.028 14.944 -18.592 1.00 50.66 84 GLY A O 1
ATOM 682 N N . ALA A 1 85 ? 32.356 12.781 -17.960 1.00 55.03 85 ALA A N 1
ATOM 683 C CA . ALA A 1 85 ? 33.465 12.868 -16.997 1.00 55.03 85 ALA A CA 1
ATOM 684 C C . ALA A 1 85 ? 33.293 13.883 -15.837 1.00 55.03 85 ALA A C 1
ATOM 686 O O . ALA A 1 85 ? 32.845 15.009 -16.034 1.00 55.03 85 ALA A O 1
ATOM 687 N N . PRO A 1 86 ? 33.693 13.543 -14.595 1.00 51.16 86 PRO A N 1
ATOM 688 C CA . PRO A 1 86 ? 33.703 14.526 -13.520 1.00 51.16 86 PRO A CA 1
ATOM 689 C C . PRO A 1 86 ? 34.675 15.649 -13.895 1.00 51.16 86 PRO A C 1
ATOM 691 O O . PRO A 1 86 ? 35.891 15.457 -13.902 1.00 51.16 86 PRO A O 1
ATOM 694 N N . ALA A 1 87 ? 34.133 16.818 -14.236 1.00 50.97 87 ALA A N 1
ATOM 695 C CA . ALA A 1 87 ? 34.917 18.029 -14.374 1.00 50.97 87 ALA A CA 1
ATOM 696 C C . ALA A 1 87 ? 35.629 18.270 -13.040 1.00 50.97 87 ALA A C 1
ATOM 698 O O . ALA A 1 87 ? 34.989 18.380 -11.992 1.00 50.97 87 ALA A O 1
ATOM 699 N N . THR A 1 88 ? 36.959 18.297 -13.096 1.00 44.31 88 THR A N 1
ATOM 700 C CA . THR A 1 88 ? 37.851 18.588 -11.978 1.00 44.31 88 THR A CA 1
ATOM 701 C C . THR A 1 88 ? 37.313 19.761 -11.165 1.00 44.31 88 THR A C 1
ATOM 703 O O . THR A 1 88 ? 37.158 20.871 -11.671 1.00 44.31 88 THR A O 1
ATOM 706 N N . THR A 1 89 ? 37.017 19.479 -9.899 1.00 40.19 89 THR A N 1
ATOM 707 C CA . THR A 1 89 ? 36.493 20.392 -8.888 1.00 40.19 89 THR A CA 1
ATOM 708 C C . THR A 1 89 ? 37.281 21.701 -8.860 1.00 40.19 89 THR A C 1
ATOM 710 O O . THR A 1 89 ? 38.393 21.749 -8.335 1.00 40.19 89 THR A O 1
ATOM 713 N N . LEU A 1 90 ? 36.699 22.792 -9.363 1.00 36.22 90 LEU A N 1
ATOM 714 C CA . LEU A 1 90 ? 37.141 24.125 -8.972 1.00 36.22 90 LEU A CA 1
ATOM 715 C C . LEU A 1 90 ? 36.470 24.426 -7.629 1.00 36.22 90 LEU A C 1
ATOM 717 O O . LEU A 1 90 ? 35.250 24.569 -7.555 1.00 36.22 90 LEU A O 1
ATOM 721 N N . HIS A 1 91 ? 37.261 24.442 -6.556 1.00 42.38 91 HIS A N 1
ATOM 722 C CA . HIS A 1 91 ? 36.808 24.804 -5.216 1.00 42.38 91 HIS A CA 1
ATOM 723 C C . HIS A 1 91 ? 36.153 26.193 -5.242 1.00 42.38 91 HIS A C 1
ATOM 725 O O . HIS A 1 91 ? 36.837 27.215 -5.263 1.00 42.38 91 HIS A O 1
ATOM 731 N N . VAL A 1 92 ? 34.822 26.234 -5.211 1.00 45.53 92 VAL A N 1
ATOM 732 C CA . VAL A 1 92 ? 34.073 27.446 -4.875 1.00 45.53 92 VAL A CA 1
ATOM 733 C C . VAL A 1 92 ? 34.043 27.530 -3.345 1.00 45.53 92 VAL A C 1
ATOM 735 O O . VAL A 1 92 ? 33.587 26.579 -2.703 1.00 45.53 92 VAL A O 1
ATOM 738 N N . PRO A 1 93 ? 34.545 28.611 -2.720 1.00 42.91 93 PRO A N 1
ATOM 739 C CA . PRO A 1 93 ? 34.453 28.758 -1.278 1.00 42.91 93 PRO A CA 1
ATOM 740 C C . PRO A 1 93 ? 32.981 28.833 -0.863 1.00 42.91 93 PRO A C 1
ATOM 742 O O . PRO A 1 93 ? 32.197 29.592 -1.434 1.00 42.91 93 PRO A O 1
ATOM 745 N N . LEU A 1 94 ? 32.620 28.051 0.155 1.00 47.59 94 LEU A N 1
ATOM 746 C CA . LEU A 1 94 ? 31.326 28.101 0.830 1.00 47.59 94 LEU A CA 1
ATOM 747 C C . LEU A 1 94 ? 31.084 29.522 1.363 1.00 47.59 94 LEU A C 1
ATOM 749 O O . LEU A 1 94 ? 31.632 29.909 2.397 1.00 47.59 94 LEU A O 1
ATOM 753 N N . VAL A 1 95 ? 30.244 30.298 0.676 1.00 47.72 95 VAL A N 1
ATOM 754 C CA . VAL A 1 95 ? 29.721 31.553 1.222 1.00 47.72 95 VAL A CA 1
ATOM 755 C C . VAL A 1 95 ? 28.747 31.184 2.334 1.00 47.72 95 VAL A C 1
ATOM 757 O O . VAL A 1 95 ? 27.650 30.679 2.102 1.00 47.72 95 VAL A O 1
ATOM 760 N N . LYS A 1 96 ? 29.194 31.404 3.569 1.00 47.59 96 LYS A N 1
ATOM 761 C CA . LYS A 1 96 ? 28.416 31.242 4.795 1.00 47.59 96 LYS A CA 1
ATOM 762 C C . LYS A 1 96 ? 27.217 32.194 4.718 1.00 47.59 96 LYS A C 1
ATOM 764 O O . LYS A 1 96 ? 27.378 33.404 4.853 1.00 47.59 96 LYS A O 1
ATOM 769 N N . GLY A 1 97 ? 26.034 31.651 4.434 1.00 51.22 97 GLY A N 1
ATOM 770 C CA . GLY A 1 97 ? 24.801 32.425 4.321 1.00 51.22 97 GLY A CA 1
ATOM 771 C C . GLY A 1 97 ? 24.514 33.187 5.613 1.00 51.22 97 GLY A C 1
ATOM 772 O O . GLY A 1 97 ? 24.436 32.593 6.689 1.00 51.22 97 GLY A O 1
ATOM 773 N N . ALA A 1 98 ? 24.383 34.508 5.509 1.00 58.41 98 ALA A N 1
ATOM 774 C CA . ALA A 1 98 ? 23.897 35.349 6.593 1.00 58.41 98 ALA A CA 1
ATOM 775 C C . ALA A 1 98 ? 22.472 34.920 6.978 1.00 58.41 98 ALA A C 1
ATOM 777 O O . ALA A 1 98 ? 21.654 34.616 6.110 1.00 58.41 98 ALA A O 1
ATOM 778 N N . ALA A 1 99 ? 22.177 34.887 8.280 1.00 58.94 99 ALA A N 1
ATOM 779 C CA . ALA A 1 99 ? 20.871 34.506 8.804 1.00 58.94 99 ALA A CA 1
ATOM 780 C C . ALA A 1 99 ? 19.783 35.470 8.300 1.00 58.94 99 ALA A C 1
ATOM 782 O O . ALA A 1 99 ? 19.612 36.575 8.814 1.00 58.94 99 ALA A O 1
ATOM 783 N N . ILE A 1 100 ? 19.033 35.038 7.290 1.00 60.69 100 ILE A N 1
ATOM 784 C CA . ILE A 1 100 ? 17.808 35.698 6.850 1.00 60.69 100 ILE A CA 1
ATOM 785 C C . ILE A 1 100 ? 16.823 35.545 8.021 1.00 60.69 100 ILE A C 1
ATOM 787 O O . ILE A 1 100 ? 16.523 34.425 8.433 1.00 60.69 100 ILE A O 1
ATOM 791 N N . ARG A 1 101 ? 16.341 36.658 8.593 1.00 61.19 101 ARG A N 1
ATOM 792 C CA . ARG A 1 101 ? 15.297 36.694 9.641 1.00 61.19 101 ARG A CA 1
ATOM 793 C C . ARG A 1 101 ? 13.916 37.001 9.025 1.00 61.19 101 ARG A C 1
ATOM 795 O O . ARG A 1 101 ? 13.360 38.058 9.320 1.00 61.19 101 ARG A O 1
ATOM 802 N N . PRO A 1 102 ? 13.313 36.135 8.185 1.00 58.47 102 PRO A N 1
ATOM 803 C CA . PRO A 1 102 ? 11.977 36.409 7.655 1.00 58.47 102 PRO A CA 1
ATOM 804 C C . PRO A 1 102 ? 10.896 36.218 8.734 1.00 58.47 102 PRO A C 1
ATOM 806 O O . PRO A 1 102 ? 9.848 36.853 8.683 1.00 58.47 102 PRO A O 1
ATOM 809 N N . ILE A 1 103 ? 11.175 35.399 9.757 1.00 60.25 103 ILE A N 1
ATOM 810 C CA . ILE A 1 103 ? 10.210 34.994 10.791 1.00 60.25 103 ILE A CA 1
ATOM 811 C C . ILE A 1 103 ? 9.784 36.177 11.675 1.00 60.25 103 ILE A C 1
ATOM 813 O O . ILE A 1 103 ? 8.613 36.298 12.026 1.00 60.25 103 ILE A O 1
ATOM 817 N N . THR A 1 104 ? 10.703 37.095 11.998 1.00 61.03 104 THR A N 1
ATOM 818 C CA . THR A 1 104 ? 10.384 38.256 12.848 1.00 61.03 104 THR A CA 1
ATOM 819 C C . THR A 1 104 ? 9.441 39.237 12.146 1.00 61.03 104 THR A C 1
ATOM 821 O O . THR A 1 104 ? 8.596 39.836 12.802 1.00 61.03 104 THR A O 1
ATOM 824 N N . SER A 1 105 ? 9.540 39.370 10.818 1.00 64.56 105 SER A N 1
ATOM 825 C CA . SER A 1 105 ? 8.699 40.294 10.044 1.00 64.56 105 SER A CA 1
ATOM 826 C C . SER A 1 105 ? 7.243 39.820 9.979 1.00 64.56 105 SER A C 1
ATOM 828 O O . SER A 1 105 ? 6.325 40.587 10.259 1.00 64.56 105 SER A O 1
ATOM 830 N N . VAL A 1 106 ? 7.024 38.529 9.707 1.00 75.25 106 VAL A N 1
ATOM 831 C CA . VAL A 1 106 ? 5.671 37.954 9.604 1.00 75.25 106 VAL A CA 1
ATOM 832 C C . VAL A 1 106 ? 4.921 38.047 10.936 1.00 75.25 106 VAL A C 1
ATOM 834 O O . VAL A 1 106 ? 3.755 38.435 10.954 1.00 75.25 106 VAL A O 1
ATOM 837 N N . LEU A 1 107 ? 5.593 37.768 12.059 1.00 74.06 107 LEU A N 1
ATOM 838 C CA . LEU A 1 107 ? 4.987 37.868 13.392 1.00 74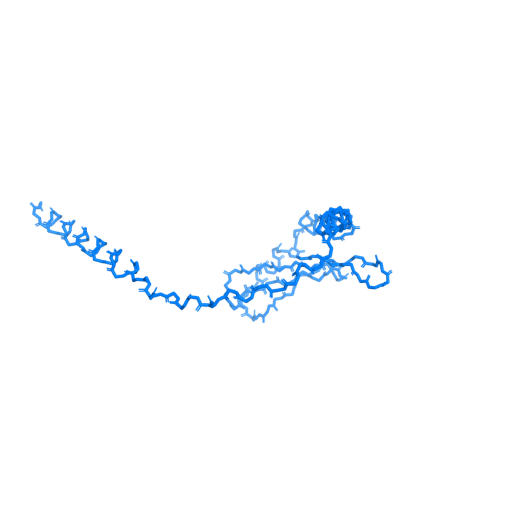.06 107 LEU A CA 1
ATOM 839 C C . LEU A 1 107 ? 4.516 39.290 13.720 1.00 74.06 107 LEU A C 1
ATOM 841 O O . LEU A 1 107 ? 3.423 39.457 14.254 1.00 74.06 107 LEU A O 1
ATOM 845 N N . LEU A 1 108 ? 5.301 40.314 13.371 1.00 77.44 108 LEU A N 1
ATOM 846 C CA . LEU A 1 108 ? 4.927 41.712 13.608 1.00 77.44 108 LEU A CA 1
ATOM 847 C C . LEU A 1 108 ? 3.697 42.121 12.788 1.00 77.44 108 LEU A C 1
ATOM 849 O O . LEU A 1 108 ? 2.804 42.802 13.299 1.00 77.44 108 LEU A O 1
ATOM 853 N N . VAL A 1 109 ? 3.615 41.670 11.535 1.00 80.81 109 VAL A N 1
ATOM 854 C CA . VAL A 1 109 ? 2.456 41.934 10.671 1.00 80.81 109 VAL A CA 1
ATOM 855 C C . VAL A 1 109 ? 1.197 41.256 11.221 1.00 80.81 109 VAL A C 1
ATOM 857 O O . VAL A 1 109 ? 0.158 41.901 11.325 1.00 80.81 109 VAL A O 1
ATOM 860 N N . VAL A 1 110 ? 1.272 39.994 11.650 1.00 83.12 110 VAL A N 1
ATOM 861 C CA . VAL A 1 110 ? 0.108 39.285 12.218 1.00 83.12 110 VAL A CA 1
ATOM 862 C C . VAL A 1 110 ? -0.354 39.919 13.534 1.00 83.12 110 VAL A C 1
ATOM 864 O O . VAL A 1 110 ? -1.556 40.093 13.749 1.00 83.12 110 VAL A O 1
ATOM 867 N N . LEU A 1 111 ? 0.585 40.312 14.401 1.00 81.06 111 LEU A N 1
ATOM 868 C CA . LEU A 1 111 ? 0.267 40.924 15.692 1.00 81.06 111 LEU A CA 1
ATOM 869 C C . LEU A 1 111 ? -0.448 42.272 15.515 1.00 81.06 111 LEU A C 1
ATOM 871 O O . LEU A 1 111 ? -1.472 42.518 16.146 1.00 81.06 111 LEU A O 1
ATOM 875 N N . THR A 1 112 ? 0.058 43.125 14.621 1.00 83.25 112 THR A N 1
ATOM 876 C CA . THR A 1 112 ? -0.548 44.438 14.337 1.00 83.25 112 THR A CA 1
ATOM 877 C C . THR A 1 112 ? -1.958 44.316 13.764 1.00 83.25 112 THR A C 1
ATOM 879 O O . THR A 1 112 ? -2.857 45.022 14.219 1.00 83.25 112 THR A O 1
ATOM 882 N N . HIS A 1 113 ? -2.185 43.378 12.841 1.00 80.06 113 HIS A N 1
ATOM 883 C CA . HIS A 1 113 ? -3.522 43.126 12.297 1.00 80.06 113 HIS A CA 1
ATOM 884 C C . HIS A 1 113 ? -4.485 42.610 13.370 1.00 80.06 113 HIS A C 1
ATOM 886 O O . HIS A 1 113 ? -5.627 43.059 13.440 1.00 80.06 113 HIS A O 1
ATOM 892 N N . SER A 1 114 ? -4.018 41.719 14.247 1.00 81.19 114 SER A N 1
ATOM 893 C CA . SER A 1 114 ? -4.837 41.179 15.338 1.00 81.19 114 SER A CA 1
ATOM 894 C C . SER A 1 114 ? -5.274 42.275 16.316 1.00 81.19 114 SER A C 1
ATOM 896 O O . SER A 1 114 ? -6.437 42.326 16.705 1.00 81.19 114 SER A O 1
ATOM 898 N N . ILE A 1 115 ? -4.370 43.196 16.670 1.00 85.31 115 ILE A N 1
ATOM 899 C CA . ILE A 1 115 ? -4.676 44.323 17.565 1.00 85.31 115 ILE A CA 1
ATOM 900 C C . ILE A 1 115 ? -5.686 45.279 16.918 1.00 85.31 115 ILE A C 1
ATOM 902 O O . ILE A 1 115 ? -6.625 45.710 17.584 1.00 85.31 115 ILE A O 1
ATOM 906 N N . LEU A 1 116 ? -5.538 45.582 15.623 1.00 82.12 116 LEU A N 1
ATOM 907 C CA . LEU A 1 116 ? -6.460 46.472 14.913 1.00 82.12 116 LEU A CA 1
ATOM 908 C C . LEU A 1 116 ? -7.890 45.916 14.897 1.00 82.12 116 LEU A C 1
ATOM 910 O O . LEU A 1 116 ? -8.834 46.653 15.171 1.00 82.12 116 LEU A O 1
ATOM 914 N N . LEU A 1 117 ? -8.039 44.614 14.639 1.00 79.06 117 LEU A N 1
ATOM 915 C CA . LEU A 1 117 ? -9.338 43.938 14.637 1.00 79.06 117 LEU A CA 1
ATOM 916 C C . LEU A 1 117 ? -10.003 43.963 16.017 1.00 79.06 117 LEU A C 1
ATOM 918 O O . LEU A 1 117 ? -11.209 44.177 16.106 1.00 79.06 117 LEU A O 1
ATOM 922 N N . VAL A 1 118 ? -9.227 43.794 17.092 1.00 77.94 118 VAL A N 1
ATOM 923 C CA . VAL A 1 118 ? -9.743 43.876 18.467 1.00 77.94 118 VAL A CA 1
ATOM 924 C C . VAL A 1 118 ? -10.188 45.298 18.803 1.00 77.94 118 VAL A C 1
ATOM 926 O O . VAL A 1 118 ? -11.272 45.479 19.347 1.00 77.94 118 VAL A O 1
ATOM 929 N N . VAL A 1 119 ? -9.404 46.316 18.439 1.00 79.25 119 VAL A N 1
ATOM 930 C CA . VAL A 1 119 ? -9.767 47.720 18.690 1.00 79.25 119 VAL A CA 1
ATOM 931 C C . VAL A 1 119 ? -11.001 48.125 17.881 1.00 79.25 119 VAL A C 1
ATOM 933 O O . VAL A 1 119 ? -11.902 48.745 18.432 1.00 79.25 119 VAL A O 1
ATOM 936 N N . GLN A 1 120 ? -11.089 47.749 16.602 1.00 73.31 120 GLN A N 1
ATOM 937 C CA . GLN A 1 120 ? -12.264 48.048 15.774 1.00 73.31 120 GLN A CA 1
ATOM 938 C C . GLN A 1 120 ? -13.505 47.253 16.204 1.00 73.31 120 GLN A C 1
ATOM 940 O O . GLN A 1 120 ? -14.608 47.784 16.140 1.00 73.31 120 GLN A O 1
ATOM 945 N N . GLY A 1 121 ? -13.333 46.017 16.683 1.00 62.94 121 GLY A N 1
ATOM 946 C CA . GLY A 1 121 ? -14.414 45.191 17.228 1.00 62.94 121 GLY A CA 1
ATOM 947 C C . GLY A 1 121 ? -14.887 45.610 18.624 1.00 62.94 121 GLY A C 1
ATOM 948 O O . GLY A 1 121 ? -16.016 45.311 18.988 1.00 62.94 121 GLY A O 1
ATOM 949 N N . MET A 1 122 ? -14.056 46.318 19.397 1.00 57.59 122 MET A N 1
ATOM 950 C CA . MET A 1 122 ? -14.433 46.915 20.687 1.00 57.59 122 MET A CA 1
ATOM 951 C C . MET A 1 122 ? -15.101 48.295 20.559 1.00 57.59 122 MET A C 1
ATOM 953 O O . MET A 1 122 ? -15.612 48.804 21.553 1.00 57.59 122 MET A O 1
ATOM 957 N N . VAL A 1 123 ? -15.074 48.919 19.376 1.00 54.34 123 VAL A N 1
ATOM 958 C CA . VAL A 1 123 ? -15.655 50.253 19.113 1.00 54.34 123 VAL A CA 1
ATOM 959 C C . VAL A 1 123 ? -17.044 50.157 18.444 1.00 54.34 123 VAL A C 1
ATOM 961 O O . VAL A 1 123 ? -17.578 51.167 17.989 1.00 54.34 123 VAL A O 1
ATOM 964 N N . LEU A 1 124 ? -17.666 48.969 18.423 1.00 50.09 124 LEU A N 1
ATOM 965 C CA . LEU A 1 124 ? -19.064 48.780 18.009 1.00 50.09 124 LEU A CA 1
ATOM 966 C C . LEU A 1 124 ? -19.980 48.490 19.204 1.00 50.09 124 LEU A C 1
ATOM 968 O O . LEU A 1 124 ? -19.619 47.610 20.016 1.00 50.09 124 LEU A O 1
#

Radius of gyration: 25.54 Å; chains: 1; bounding box: 57×61×42 Å

Secondary structure (DSSP, 8-state):
-EEE-TTS-EEE-EEEESSSS-EEEEETTTTEEEESSTT-HHHHHHHHH-HHHHHHHHHIIIIIHHHHHHHHHHHHHHHHHHS-S----------------HHHHHHHHHHHHHHHHHHHHH--